Protein AF-A0A7C5NPX9-F1 (afdb_monomer)

Mean predicted aligned error: 6.42 Å

Radius of gyration: 15.48 Å; Cα contacts (8 Å, |Δi|>4): 70; chains: 1; bounding box: 33×26×42 Å

Foldseek 3Di:
DVVVCVVVVVVVVVVVVVVVLVVVQVVVCLVCVVVFDAPDDQWGKDARPVDRKIWIWGADPSDIGTPDID

pLDDT: mean 85.88, std 12.65, range [56.16, 96.88]

Solvent-accessible surface area (backbone atoms only — not comparable to full-atom values): 4082 Å² total; per-residue (Å²): 110,71,71,56,55,54,52,52,53,50,51,50,51,49,52,52,52,49,54,51,50,52,51,55,51,51,51,44,44,71,76,47,52,82,79,38,55,66,80,54,87,68,33,25,46,48,70,49,89,92,47,102,32,38,37,35,31,34,70,54,97,94,40,77,47,77,77,46,76,83

Secondary structure (DSSP, 8-state):
-HHHHHHHHHHHHHHHHHHHHHHHHHHHHHH-GGGSPEEETTEEEEE-SSSS-EEEEEEETTEEEEEEE-

Nearest PDB structures (foldseek):
  8c26-assembly1_A  TM=7.282E-01  e=1.724E-01  Mycobacterium tuberculosis H37Rv
  3ii6-assembly2_C  TM=8.272E-01  e=4.954E+00  Homo sapiens
  1fu1-assembly1_A  TM=7.721E-01  e=4.650E+00  Homo sapiens
  5cj4-assembly1_A  TM=8.066E-01  e=9.947E+00  Homo sapiens

Structure (mmCIF, N/CA/C/O backbone):
data_AF-A0A7C5NPX9-F1
#
_entry.id   AF-A0A7C5NPX9-F1
#
loop_
_atom_site.group_PDB
_atom_site.id
_atom_site.type_symbol
_atom_site.label_atom_id
_atom_site.label_alt_id
_atom_site.label_comp_id
_atom_site.label_asym_id
_atom_site.label_entity_id
_atom_site.label_seq_id
_atom_site.pdbx_PDB_ins_code
_atom_site.Cartn_x
_atom_site.Cartn_y
_atom_site.Cartn_z
_atom_site.occupancy
_atom_site.B_iso_or_equiv
_atom_site.auth_seq_id
_atom_site.auth_comp_id
_atom_site.auth_asym_id
_atom_site.auth_atom_id
_atom_site.pdbx_PDB_model_num
ATOM 1 N N . MET A 1 1 ? 16.595 -14.117 -31.475 1.00 56.16 1 MET A N 1
ATOM 2 C CA . MET A 1 1 ? 16.023 -14.660 -30.222 1.00 56.16 1 MET A CA 1
ATOM 3 C C . 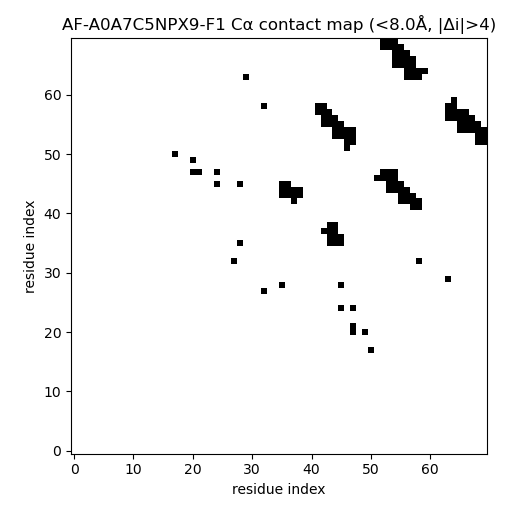MET A 1 1 ? 16.609 -13.975 -28.989 1.00 56.16 1 MET A C 1
ATOM 5 O O . MET A 1 1 ? 15.816 -13.561 -28.162 1.00 56.16 1 MET A O 1
ATOM 9 N N . GLU A 1 2 ? 17.919 -13.694 -28.914 1.00 57.03 2 GLU A N 1
ATOM 10 C CA . GLU A 1 2 ? 18.545 -13.020 -27.747 1.00 57.03 2 GLU A CA 1
ATOM 11 C C . GLU A 1 2 ? 17.884 -11.708 -27.272 1.00 57.03 2 GLU A C 1
ATOM 13 O O . GLU A 1 2 ? 17.812 -11.451 -26.072 1.00 57.03 2 GLU A O 1
ATOM 18 N N . SER A 1 3 ? 17.373 -10.871 -28.183 1.00 59.62 3 SER A N 1
ATOM 19 C CA . SER A 1 3 ? 16.722 -9.606 -27.800 1.00 59.62 3 SER A CA 1
ATOM 20 C C . SER A 1 3 ? 15.380 -9.813 -27.081 1.00 59.62 3 SER A C 1
ATOM 22 O O . SER A 1 3 ? 15.060 -9.044 -26.175 1.00 59.62 3 SER A O 1
ATOM 24 N N . ILE A 1 4 ? 14.633 -10.869 -27.428 1.00 60.91 4 ILE A N 1
ATOM 25 C CA . ILE A 1 4 ? 13.342 -11.202 -26.803 1.00 60.91 4 ILE A CA 1
ATOM 26 C C . ILE A 1 4 ? 13.583 -11.729 -25.389 1.00 60.91 4 ILE A C 1
ATOM 28 O O . ILE A 1 4 ? 12.966 -11.237 -24.451 1.00 60.91 4 ILE A O 1
ATOM 32 N N . ASP A 1 5 ? 14.555 -12.624 -25.208 1.00 60.62 5 ASP A N 1
ATOM 33 C CA . ASP A 1 5 ? 14.884 -13.190 -23.895 1.00 60.62 5 ASP A CA 1
ATOM 34 C C . ASP A 1 5 ? 15.417 -12.130 -22.923 1.00 60.62 5 ASP A C 1
ATOM 36 O O . ASP A 1 5 ? 15.069 -12.114 -21.737 1.00 60.62 5 ASP A O 1
ATOM 40 N N . TRP A 1 6 ? 16.226 -11.182 -23.412 1.00 59.31 6 TRP A N 1
ATOM 41 C CA . TRP A 1 6 ? 16.653 -10.047 -22.600 1.00 59.31 6 TRP A CA 1
ATOM 42 C C . TRP A 1 6 ? 15.451 -9.189 -22.184 1.00 59.31 6 TRP A C 1
ATOM 44 O O . TRP A 1 6 ? 15.313 -8.880 -20.999 1.00 59.31 6 TRP A O 1
ATOM 54 N N . TYR A 1 7 ? 14.537 -8.876 -23.105 1.00 56.69 7 TYR A N 1
ATOM 55 C CA . TYR A 1 7 ? 13.352 -8.064 -22.813 1.00 56.69 7 TYR A CA 1
ATOM 56 C C . TYR A 1 7 ? 12.375 -8.770 -21.858 1.00 56.69 7 TYR A C 1
ATOM 58 O O . TYR A 1 7 ? 11.942 -8.178 -20.866 1.00 56.69 7 TYR A O 1
ATOM 66 N N . ASP A 1 8 ? 12.094 -10.054 -22.077 1.00 61.91 8 ASP A N 1
ATOM 67 C CA . ASP A 1 8 ? 11.217 -10.868 -21.231 1.00 61.91 8 ASP A CA 1
ATOM 68 C C . ASP A 1 8 ? 11.832 -11.132 -19.856 1.00 61.91 8 ASP A C 1
ATOM 70 O O . ASP A 1 8 ? 11.134 -11.095 -18.838 1.00 61.91 8 ASP A O 1
ATOM 74 N N . SER A 1 9 ? 13.153 -11.309 -19.770 1.00 64.19 9 SER A N 1
ATOM 75 C CA . SER A 1 9 ? 13.840 -11.416 -18.481 1.00 64.19 9 SER A CA 1
ATOM 76 C C . SER A 1 9 ? 13.790 -10.102 -17.691 1.00 64.19 9 SER A C 1
ATOM 78 O O . S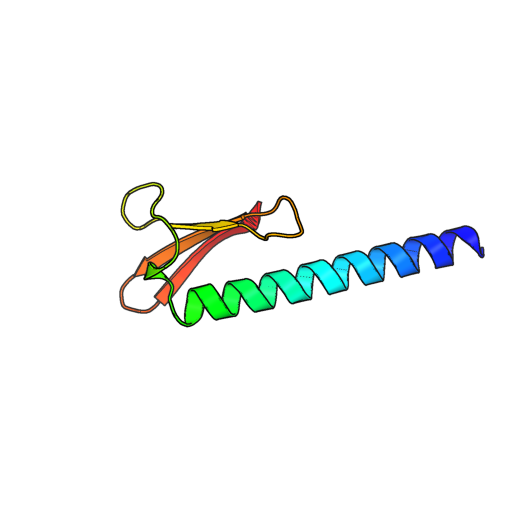ER A 1 9 ? 13.616 -10.132 -16.469 1.00 64.19 9 SER A O 1
ATOM 80 N N . GLN A 1 10 ? 13.882 -8.942 -18.354 1.00 62.25 10 GLN A N 1
ATOM 81 C CA . GLN A 1 10 ? 13.721 -7.635 -17.710 1.00 62.25 10 GLN A CA 1
ATOM 82 C C . GLN A 1 10 ? 12.271 -7.394 -17.282 1.00 62.25 10 GLN A C 1
ATOM 84 O O . GLN A 1 10 ? 12.039 -6.958 -16.153 1.00 62.25 10 GLN A O 1
ATOM 89 N N . LYS A 1 11 ? 11.291 -7.757 -18.114 1.00 61.50 11 LYS A N 1
ATOM 90 C CA . LYS A 1 11 ? 9.858 -7.665 -17.799 1.00 61.50 11 LYS A CA 1
ATOM 91 C C . LYS A 1 11 ? 9.480 -8.563 -16.616 1.00 61.50 11 LYS A C 1
ATOM 93 O O . LYS A 1 11 ? 8.806 -8.111 -15.691 1.00 61.50 11 LYS A O 1
ATOM 98 N N . ASN A 1 12 ? 10.022 -9.780 -16.561 1.00 66.19 12 ASN A N 1
ATOM 99 C CA . ASN A 1 12 ? 9.890 -10.684 -15.416 1.00 66.19 12 ASN A CA 1
ATOM 100 C C . ASN A 1 12 ? 10.531 -10.116 -14.142 1.00 66.19 12 ASN A C 1
ATOM 102 O O . ASN A 1 12 ? 9.961 -10.225 -13.055 1.00 66.19 12 ASN A O 1
ATOM 106 N N . LYS A 1 13 ? 11.700 -9.472 -14.245 1.00 73.19 13 LYS A N 1
ATOM 107 C CA . LYS A 1 13 ? 12.331 -8.786 -13.106 1.00 73.19 13 LYS A CA 1
ATOM 108 C C . LYS A 1 13 ? 11.502 -7.591 -12.637 1.00 73.19 13 LYS A C 1
ATOM 110 O O . LYS A 1 13 ? 11.418 -7.369 -11.431 1.00 73.19 13 LYS A O 1
ATOM 115 N N . LEU A 1 14 ? 10.881 -6.848 -13.552 1.00 73.94 14 LEU A N 1
ATOM 116 C CA . LEU A 1 14 ? 10.021 -5.711 -13.230 1.00 73.94 14 LEU A CA 1
ATOM 117 C C . LEU A 1 14 ? 8.746 -6.169 -12.511 1.00 73.94 14 LEU A C 1
ATOM 119 O O . LEU A 1 14 ? 8.435 -5.647 -11.444 1.00 73.94 14 LEU A O 1
ATOM 123 N N . GLY A 1 15 ? 8.090 -7.218 -13.020 1.00 78.62 15 GLY A N 1
ATOM 124 C CA . GLY A 1 15 ? 6.923 -7.831 -12.383 1.00 78.62 15 GLY A CA 1
ATOM 125 C C . GLY A 1 15 ? 7.229 -8.376 -10.986 1.00 78.62 15 GLY A C 1
ATOM 126 O O . GLY A 1 15 ? 6.490 -8.113 -10.041 1.00 78.62 15 GLY A O 1
ATOM 127 N N . ARG A 1 16 ? 8.373 -9.053 -10.807 1.00 82.94 16 ARG A N 1
ATOM 128 C CA . ARG A 1 16 ? 8.816 -9.525 -9.481 1.00 82.94 16 ARG A CA 1
ATOM 129 C C . ARG A 1 16 ? 9.107 -8.376 -8.516 1.00 82.94 16 ARG A C 1
ATOM 131 O O . ARG A 1 16 ? 8.763 -8.473 -7.341 1.00 82.94 16 ARG A O 1
ATOM 138 N N . LYS A 1 17 ? 9.738 -7.294 -8.989 1.00 84.75 17 LYS A N 1
ATOM 139 C CA . LYS A 1 17 ? 10.001 -6.096 -8.173 1.00 84.75 17 LYS A CA 1
ATOM 140 C C . LYS A 1 17 ? 8.698 -5.423 -7.740 1.00 84.75 17 LYS A C 1
ATOM 142 O O . LYS A 1 17 ? 8.574 -5.097 -6.564 1.00 84.75 17 LYS A O 1
ATOM 147 N N . PHE A 1 18 ? 7.739 -5.285 -8.654 1.00 85.19 18 PHE A N 1
ATOM 148 C CA . PHE A 1 18 ? 6.409 -4.760 -8.355 1.00 85.19 18 PHE A CA 1
ATOM 149 C C . PHE A 1 18 ? 5.686 -5.622 -7.316 1.00 85.19 18 PHE A C 1
ATOM 151 O O . PHE A 1 18 ? 5.267 -5.111 -6.283 1.00 85.19 18 PHE A O 1
ATOM 158 N N . ALA A 1 19 ? 5.613 -6.940 -7.533 1.00 86.56 19 ALA A N 1
ATOM 159 C CA . ALA A 1 19 ? 4.953 -7.861 -6.610 1.00 86.56 19 ALA A CA 1
ATOM 160 C C . ALA A 1 19 ? 5.575 -7.819 -5.206 1.00 86.56 19 ALA A C 1
ATOM 162 O O . ALA A 1 19 ? 4.856 -7.815 -4.209 1.00 86.56 19 ALA A O 1
ATOM 163 N N . LYS A 1 20 ? 6.908 -7.732 -5.123 1.00 90.12 20 LYS A N 1
ATOM 164 C CA . LYS A 1 20 ? 7.618 -7.602 -3.848 1.00 90.12 20 LYS A CA 1
ATOM 165 C C . LYS A 1 20 ? 7.248 -6.309 -3.120 1.00 90.12 20 LYS A C 1
ATOM 167 O O . LYS A 1 20 ? 6.961 -6.341 -1.929 1.00 90.12 20 LYS A O 1
ATOM 172 N N . GLU A 1 21 ? 7.231 -5.181 -3.822 1.00 90.38 21 GLU A N 1
ATOM 173 C CA . GLU A 1 21 ? 6.873 -3.897 -3.218 1.00 90.38 21 GLU A CA 1
ATOM 174 C C . GLU A 1 2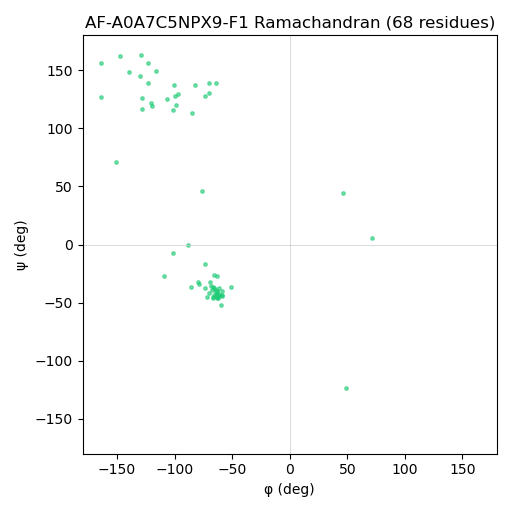1 ? 5.400 -3.836 -2.806 1.00 90.38 21 GLU A C 1
ATOM 176 O O . GLU A 1 21 ? 5.084 -3.357 -1.716 1.00 90.38 21 GLU A O 1
ATOM 181 N N . LEU A 1 22 ? 4.509 -4.402 -3.624 1.00 90.31 22 LEU A N 1
ATOM 182 C CA . LEU A 1 22 ? 3.097 -4.557 -3.294 1.00 90.31 22 LEU A CA 1
ATOM 183 C C . LEU A 1 22 ? 2.915 -5.392 -2.016 1.00 90.31 22 LEU A C 1
ATOM 185 O O . LEU A 1 22 ? 2.164 -5.009 -1.123 1.00 90.31 22 LEU A O 1
ATOM 189 N N . GLN A 1 23 ? 3.641 -6.503 -1.872 1.00 91.81 23 GLN A N 1
ATOM 190 C CA . GLN A 1 23 ? 3.613 -7.307 -0.646 1.00 91.81 23 GLN A CA 1
ATOM 191 C C . GLN A 1 23 ? 4.133 -6.535 0.574 1.00 91.81 23 GLN A C 1
ATOM 193 O O . GLN A 1 23 ? 3.533 -6.601 1.650 1.00 91.81 23 GLN A O 1
ATOM 198 N N . GLU A 1 24 ? 5.229 -5.789 0.425 1.00 93.31 24 GLU A N 1
ATOM 199 C CA . GLU A 1 24 ? 5.805 -4.982 1.504 1.00 93.31 24 GLU A CA 1
ATOM 200 C C . GLU A 1 24 ? 4.827 -3.908 1.991 1.00 93.31 24 GLU A C 1
ATOM 202 O O . GLU A 1 24 ? 4.656 -3.734 3.203 1.00 93.31 24 GLU A O 1
ATOM 207 N N . ILE A 1 25 ? 4.150 -3.211 1.076 1.00 93.12 25 ILE A N 1
ATOM 208 C CA . ILE A 1 25 ? 3.189 -2.174 1.451 1.00 93.12 25 ILE A CA 1
ATOM 209 C C . ILE A 1 25 ? 1.899 -2.772 2.016 1.00 93.12 25 ILE A C 1
ATOM 211 O O . ILE A 1 25 ? 1.400 -2.267 3.017 1.00 93.12 25 ILE A O 1
ATOM 215 N N . MET A 1 26 ? 1.421 -3.905 1.490 1.00 92.50 26 MET A N 1
ATOM 216 C CA . MET A 1 26 ? 0.275 -4.630 2.053 1.00 92.50 26 MET A CA 1
ATOM 217 C C . MET A 1 26 ? 0.551 -5.101 3.485 1.00 92.50 26 MET A C 1
ATOM 219 O O . MET A 1 26 ? -0.319 -5.004 4.350 1.00 92.50 26 MET A O 1
ATOM 223 N N . LYS A 1 27 ? 1.782 -5.535 3.786 1.00 95.06 27 LYS A N 1
ATOM 224 C CA . LYS A 1 27 ? 2.202 -5.857 5.158 1.00 95.06 27 LYS A CA 1
ATOM 225 C C . LYS A 1 27 ? 2.169 -4.626 6.068 1.00 95.06 27 LYS A C 1
ATOM 227 O O . LYS A 1 27 ? 1.741 -4.731 7.215 1.00 95.06 27 LYS A O 1
ATOM 232 N N . GLN A 1 28 ? 2.592 -3.461 5.577 1.00 94.56 28 GLN A N 1
ATOM 233 C CA . GLN A 1 28 ? 2.508 -2.211 6.341 1.00 94.56 28 GLN A CA 1
ATOM 234 C C . GLN A 1 28 ? 1.058 -1.787 6.584 1.00 94.56 28 GLN A C 1
ATOM 236 O O . GLN A 1 28 ? 0.726 -1.417 7.707 1.00 94.56 28 GLN A O 1
ATOM 241 N N . VAL A 1 29 ? 0.201 -1.882 5.563 1.00 94.62 29 VAL A N 1
ATOM 242 C CA . VAL A 1 29 ? -1.240 -1.618 5.669 1.00 94.62 29 VAL A CA 1
ATOM 243 C C . VAL A 1 29 ? -1.873 -2.554 6.696 1.00 94.62 29 VAL A C 1
ATOM 245 O O . VAL A 1 29 ? -2.603 -2.086 7.558 1.00 94.62 29 VAL A O 1
ATOM 248 N N . LYS A 1 30 ? -1.525 -3.846 6.694 1.00 94.38 30 LYS A N 1
ATOM 249 C CA . LYS A 1 30 ? -2.002 -4.806 7.699 1.00 94.38 30 LYS A CA 1
ATOM 250 C C . LYS A 1 30 ? -1.550 -4.467 9.121 1.00 94.38 30 LYS A C 1
ATOM 252 O O . LYS A 1 30 ? -2.350 -4.538 10.045 1.00 94.38 30 LYS A O 1
ATOM 257 N N . ASN A 1 31 ? -0.277 -4.125 9.300 1.00 95.56 31 ASN A N 1
ATOM 258 C CA . ASN A 1 31 ? 0.307 -3.933 10.629 1.00 95.56 31 ASN A CA 1
ATOM 259 C C . ASN A 1 31 ? -0.039 -2.577 11.256 1.00 95.56 31 ASN A C 1
ATOM 261 O O . ASN A 1 31 ? -0.122 -2.472 12.475 1.00 95.56 31 ASN A O 1
ATOM 265 N N . ASN A 1 32 ? -0.167 -1.529 10.443 1.00 94.88 32 ASN A N 1
ATOM 266 C CA . ASN A 1 32 ? -0.454 -0.182 10.918 1.00 94.88 32 ASN A CA 1
ATOM 267 C C . ASN A 1 32 ? -1.236 0.615 9.855 1.00 94.88 32 ASN A C 1
ATOM 269 O O . ASN A 1 32 ? -0.686 1.533 9.234 1.00 94.88 32 ASN A O 1
ATOM 273 N N . PRO A 1 33 ? -2.517 0.278 9.621 1.00 93.19 33 PRO A N 1
ATOM 274 C CA . PRO A 1 33 ? -3.308 0.921 8.575 1.00 93.19 33 PRO A CA 1
ATOM 275 C C . PRO A 1 33 ? -3.554 2.407 8.859 1.00 93.19 33 PRO A C 1
ATOM 277 O O . PRO A 1 33 ? -3.727 3.198 7.932 1.00 93.19 33 PRO A O 1
ATOM 280 N N . THR A 1 34 ? -3.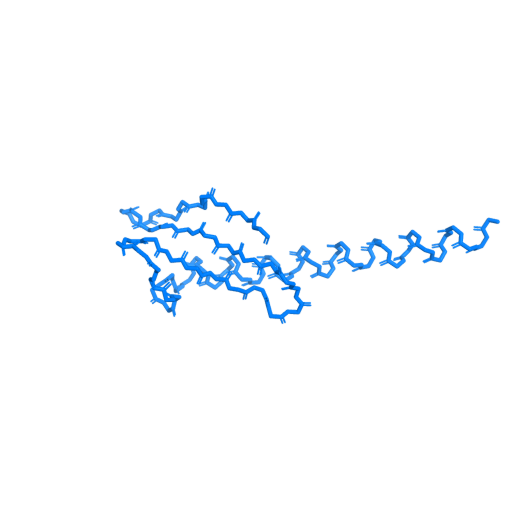539 2.819 10.130 1.00 93.50 34 THR A N 1
ATOM 281 C CA . THR A 1 34 ? -3.818 4.202 10.536 1.00 93.50 34 THR A CA 1
ATOM 282 C C . THR A 1 34 ? -2.679 5.170 10.217 1.00 93.50 34 THR A C 1
ATOM 284 O O . THR A 1 34 ? -2.931 6.372 10.136 1.00 93.50 34 THR A O 1
ATOM 287 N N . ARG A 1 35 ? -1.466 4.658 9.953 1.00 94.69 35 ARG A N 1
ATOM 288 C CA . ARG A 1 35 ? -0.309 5.434 9.473 1.00 94.69 35 ARG A CA 1
ATOM 289 C C . ARG A 1 35 ? -0.540 6.062 8.099 1.00 94.69 35 ARG A C 1
ATOM 291 O O . ARG A 1 35 ? 0.090 7.064 7.770 1.00 94.69 35 ARG A O 1
ATOM 298 N N . PHE A 1 36 ? -1.396 5.458 7.281 1.00 95.12 36 PHE A N 1
ATOM 299 C CA . PHE A 1 36 ? -1.670 5.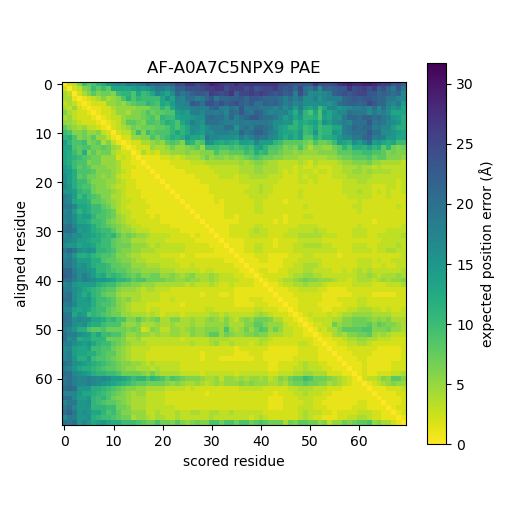942 5.935 1.00 95.12 36 PHE A CA 1
ATOM 300 C C . PHE A 1 36 ? -2.700 7.073 5.971 1.00 95.12 36 PHE A C 1
ATOM 302 O O . PHE A 1 36 ? -3.696 6.963 6.695 1.00 95.12 36 PHE A O 1
ATOM 309 N N . PRO A 1 37 ? -2.495 8.153 5.201 1.00 95.25 37 PRO A N 1
ATOM 310 C CA . PRO A 1 37 ? -3.385 9.303 5.231 1.00 95.25 37 PRO A CA 1
ATOM 311 C C . PRO A 1 37 ? -4.785 8.924 4.747 1.00 95.25 37 PRO A C 1
ATOM 313 O O . PRO A 1 37 ? -4.941 8.199 3.758 1.00 95.25 37 PRO A O 1
ATOM 316 N N . LYS A 1 38 ? -5.798 9.455 5.436 1.00 96.44 38 LYS A N 1
ATOM 317 C CA . LYS A 1 38 ? -7.179 9.454 4.953 1.00 96.44 38 LYS A CA 1
ATOM 318 C C . LYS A 1 38 ? -7.294 10.411 3.768 1.00 96.44 38 LYS A C 1
ATOM 320 O O . LYS A 1 38 ? -6.711 11.493 3.795 1.00 96.44 38 LYS A O 1
ATOM 325 N N . ILE A 1 39 ? -8.036 10.011 2.743 1.00 95.19 39 ILE A N 1
ATOM 326 C CA . ILE A 1 39 ? -8.377 10.870 1.601 1.00 95.19 39 ILE A CA 1
ATOM 327 C C . ILE A 1 39 ? -9.848 11.272 1.592 1.00 95.19 39 ILE A C 1
ATOM 329 O O . ILE A 1 39 ? -10.176 12.336 1.080 1.00 95.19 39 ILE A O 1
ATOM 333 N N . HIS A 1 40 ? -10.719 10.444 2.171 1.00 92.88 40 HIS A N 1
ATOM 334 C CA . HIS A 1 40 ? -12.141 10.720 2.323 1.00 92.88 40 HIS A CA 1
ATOM 335 C C . HIS A 1 40 ? -12.732 9.759 3.361 1.00 92.88 40 HIS A C 1
ATOM 337 O O . HIS A 1 40 ? -12.562 8.555 3.214 1.00 92.88 40 HIS A O 1
ATOM 343 N N . GLN A 1 41 ? -13.419 10.251 4.396 1.00 92.44 41 GLN A N 1
ATOM 344 C CA . GLN A 1 41 ? -13.997 9.401 5.457 1.00 92.44 41 GLN A CA 1
ATOM 345 C C . GLN A 1 41 ? -12.975 8.380 6.023 1.00 92.44 41 GLN A C 1
ATOM 347 O O . GLN A 1 41 ? -11.898 8.780 6.468 1.00 92.44 41 GLN A O 1
ATOM 352 N N . GLU A 1 42 ? -13.276 7.075 5.996 1.00 93.31 42 GLU A N 1
ATOM 353 C CA . GLU A 1 42 ? -12.362 5.994 6.404 1.00 93.31 42 GLU A CA 1
ATOM 354 C C . GLU A 1 42 ? -11.461 5.478 5.273 1.00 93.31 42 GLU A C 1
ATOM 356 O O . GLU A 1 42 ? -10.597 4.627 5.504 1.00 93.31 42 GLU A O 1
ATOM 361 N N . ILE A 1 43 ? -11.602 6.036 4.069 1.00 96.00 43 ILE A N 1
ATOM 362 C CA . ILE A 1 43 ? -10.792 5.694 2.905 1.00 96.00 43 ILE A CA 1
ATOM 363 C C . ILE A 1 43 ? -9.396 6.285 3.071 1.00 96.00 43 ILE A C 1
ATOM 365 O O . ILE A 1 43 ? -9.208 7.489 3.282 1.00 96.00 43 ILE A O 1
ATOM 369 N N . ARG A 1 44 ? -8.398 5.425 2.917 1.00 96.75 44 ARG A N 1
ATOM 370 C CA . ARG A 1 44 ? -6.972 5.712 3.033 1.00 96.75 44 ARG A CA 1
ATOM 371 C C . ARG A 1 44 ? -6.252 5.338 1.750 1.00 96.75 44 ARG A C 1
ATOM 373 O O . ARG A 1 44 ? -6.711 4.489 0.987 1.00 96.75 44 ARG A O 1
ATOM 380 N N . LYS A 1 45 ? -5.097 5.969 1.529 1.00 96.25 45 LYS A N 1
ATOM 381 C CA . LYS A 1 45 ? -4.221 5.648 0.397 1.00 96.25 45 LYS A CA 1
ATOM 382 C C . LYS A 1 45 ? -2.816 5.258 0.833 1.00 96.25 45 LYS A C 1
ATOM 384 O O . LYS A 1 45 ? -2.220 5.911 1.690 1.00 96.25 45 LYS A O 1
ATOM 389 N N . ALA A 1 46 ? -2.259 4.245 0.184 1.00 95.44 46 ALA A N 1
ATOM 390 C CA . ALA A 1 46 ? -0.864 3.846 0.307 1.00 95.44 46 ALA A CA 1
ATOM 391 C C . ALA A 1 46 ?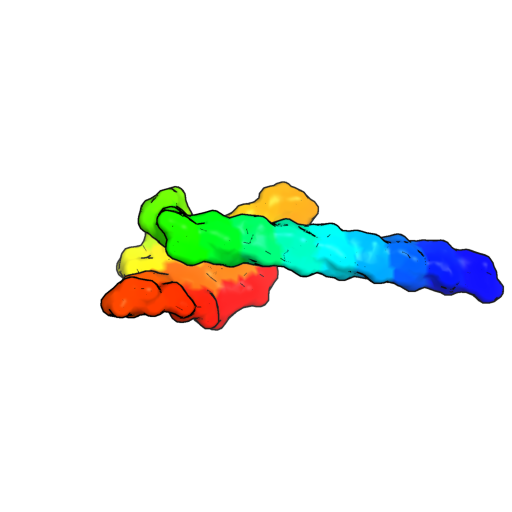 -0.189 3.926 -1.063 1.00 95.44 46 ALA A C 1
ATOM 393 O O . ALA A 1 46 ? -0.634 3.289 -2.008 1.00 95.44 46 ALA A O 1
ATOM 394 N N . VAL A 1 47 ? 0.875 4.717 -1.179 1.00 92.19 47 VAL A N 1
ATOM 395 C CA . VAL A 1 47 ? 1.594 4.914 -2.446 1.00 92.19 47 VAL A CA 1
ATOM 396 C C . VAL A 1 47 ? 2.807 3.990 -2.483 1.00 92.19 47 VAL A C 1
ATOM 398 O O . VAL A 1 47 ? 3.594 3.977 -1.530 1.00 92.19 47 VAL A O 1
ATOM 401 N N . LEU A 1 48 ? 2.963 3.229 -3.566 1.00 89.50 48 LEU A N 1
ATOM 402 C 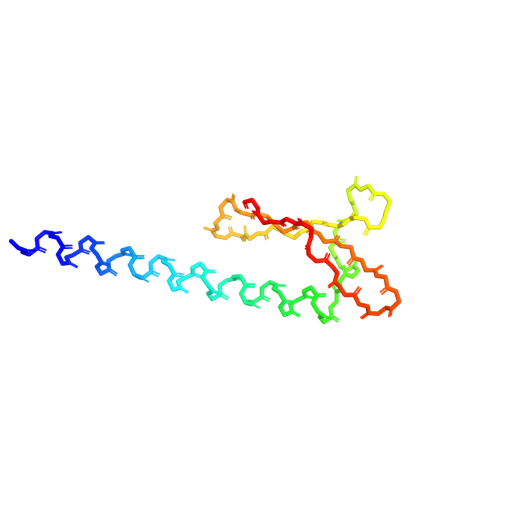CA . LEU A 1 48 ? 4.181 2.469 -3.830 1.00 89.50 48 LEU A CA 1
ATOM 403 C C . LEU A 1 48 ? 5.289 3.479 -4.163 1.00 89.50 48 LEU A C 1
ATOM 405 O O . LEU A 1 48 ? 5.092 4.406 -4.938 1.00 89.50 48 LEU A O 1
ATOM 409 N N . LYS A 1 49 ? 6.456 3.365 -3.531 1.00 81.69 49 LYS A N 1
ATOM 410 C CA . LYS A 1 49 ? 7.503 4.392 -3.639 1.00 81.69 49 LYS A CA 1
ATOM 411 C C . LYS A 1 49 ? 8.307 4.284 -4.930 1.00 81.69 49 LYS A C 1
ATOM 413 O O . LYS A 1 49 ? 8.800 5.301 -5.405 1.00 81.69 49 LYS A O 1
ATOM 418 N N . LYS A 1 50 ? 8.502 3.074 -5.461 1.00 82.50 50 LYS A N 1
ATOM 419 C CA . LYS A 1 50 ? 9.331 2.835 -6.658 1.00 82.50 50 LYS A CA 1
ATOM 420 C C . LYS A 1 50 ? 8.510 2.647 -7.927 1.00 82.50 50 LYS A C 1
ATOM 422 O O . LYS A 1 50 ? 9.089 2.578 -9.007 1.00 82.50 50 LYS A O 1
ATOM 427 N N . PHE A 1 51 ? 7.191 2.570 -7.803 1.00 81.12 51 PHE A N 1
ATOM 428 C CA . PHE A 1 51 ? 6.271 2.438 -8.923 1.00 81.12 51 PHE A CA 1
ATOM 429 C C . PHE A 1 51 ? 5.171 3.487 -8.793 1.00 81.12 51 PHE A C 1
ATOM 431 O O . PHE A 1 51 ? 4.759 3.766 -7.671 1.00 81.12 51 PHE A O 1
ATOM 438 N N . PRO A 1 52 ? 4.664 4.047 -9.902 1.00 85.31 52 PRO A N 1
ATOM 439 C CA . PRO A 1 52 ? 3.614 5.065 -9.887 1.00 85.31 52 PRO A CA 1
ATOM 440 C C . PRO A 1 52 ? 2.233 4.453 -9.593 1.00 85.31 52 PRO A C 1
ATOM 442 O O . PRO A 1 52 ? 1.272 4.741 -10.291 1.00 85.31 52 PRO A O 1
ATOM 445 N N . TYR A 1 53 ? 2.160 3.583 -8.584 1.00 88.81 53 TYR A N 1
ATOM 446 C CA . TYR A 1 53 ? 0.966 2.848 -8.200 1.00 88.81 53 TYR A CA 1
ATOM 447 C C . TYR A 1 53 ? 0.519 3.253 -6.798 1.00 88.81 53 TYR A C 1
ATOM 449 O O . TYR A 1 53 ? 1.337 3.581 -5.928 1.00 88.81 53 TYR A O 1
ATOM 457 N N . LEU A 1 54 ? -0.782 3.192 -6.545 1.00 92.12 54 LEU A N 1
ATOM 458 C CA . LEU A 1 54 ? -1.352 3.445 -5.230 1.00 92.12 54 LEU A CA 1
ATOM 459 C C . LEU A 1 54 ? -2.473 2.465 -4.908 1.00 92.12 54 LEU A C 1
ATOM 461 O O . LEU A 1 54 ? -3.223 2.021 -5.770 1.00 92.12 54 LEU A O 1
ATOM 465 N N . ILE A 1 55 ? -2.602 2.169 -3.624 1.00 95.00 55 ILE A N 1
ATOM 466 C CA . ILE A 1 55 ? -3.631 1.304 -3.065 1.00 95.00 55 ILE A CA 1
ATOM 467 C C . ILE A 1 55 ? -4.624 2.192 -2.338 1.00 95.00 55 ILE A C 1
ATOM 469 O O . ILE A 1 55 ? -4.232 2.941 -1.439 1.00 95.00 55 ILE A O 1
ATOM 473 N N . ILE A 1 56 ? -5.896 2.080 -2.698 1.00 96.62 56 ILE A N 1
ATOM 474 C CA . ILE A 1 56 ? -7.003 2.658 -1.944 1.00 96.62 56 ILE A CA 1
ATOM 475 C C . ILE A 1 56 ? -7.634 1.558 -1.109 1.00 96.62 56 ILE A C 1
ATOM 477 O O . ILE A 1 56 ? -7.999 0.499 -1.623 1.00 96.62 56 ILE A O 1
ATOM 481 N N . PHE A 1 57 ? -7.766 1.808 0.185 1.00 96.88 57 PHE A N 1
ATOM 482 C CA . PHE A 1 57 ? -8.343 0.850 1.113 1.00 96.88 57 PHE A CA 1
ATOM 483 C C . PHE A 1 57 ? -9.098 1.555 2.234 1.00 96.88 57 PHE A C 1
ATOM 485 O O . PHE A 1 57 ? -8.878 2.732 2.506 1.00 96.88 57 PHE A O 1
ATOM 492 N N . GLU A 1 58 ? -9.950 0.818 2.924 1.00 96.62 58 GLU A N 1
ATOM 493 C CA . GLU A 1 58 ? -10.600 1.252 4.157 1.00 96.62 58 GLU A CA 1
ATOM 494 C C . GLU A 1 58 ? -10.424 0.198 5.253 1.00 96.62 58 GLU A C 1
ATOM 496 O O . GLU A 1 58 ? -10.058 -0.951 4.984 1.00 96.62 58 GLU A O 1
ATOM 501 N N . VAL A 1 59 ? -10.654 0.596 6.504 1.00 94.62 59 VAL A N 1
ATOM 502 C CA . VAL A 1 59 ? -10.600 -0.303 7.662 1.00 94.62 59 VAL A CA 1
ATOM 503 C C . VAL A 1 59 ? -11.962 -0.310 8.334 1.00 94.62 59 VAL A C 1
ATOM 505 O O . VAL A 1 59 ? -12.396 0.720 8.840 1.00 94.62 59 VAL A O 1
ATOM 508 N N . GLN A 1 60 ? -12.606 -1.473 8.392 1.00 93.69 60 GLN A N 1
ATOM 509 C CA . GLN A 1 60 ? -13.884 -1.661 9.077 1.00 93.69 60 GLN A CA 1
ATOM 510 C C . GLN A 1 60 ? -13.779 -2.850 10.028 1.00 93.69 60 GLN A C 1
ATOM 512 O O . GLN A 1 60 ? -13.397 -3.939 9.609 1.00 93.69 60 GLN A O 1
ATOM 517 N N . ASN A 1 61 ? -14.113 -2.664 11.309 1.00 87.75 61 ASN A N 1
ATOM 518 C CA . ASN A 1 61 ? -14.165 -3.740 12.311 1.00 87.75 61 ASN A CA 1
ATOM 519 C C . ASN A 1 61 ? -12.934 -4.678 12.293 1.00 87.75 61 ASN A C 1
ATOM 521 O O . ASN A 1 61 ? -13.081 -5.894 12.363 1.00 87.75 61 ASN A O 1
ATOM 525 N N . HIS A 1 62 ? -11.720 -4.117 12.195 1.00 87.50 62 HIS A N 1
ATOM 526 C CA . HIS A 1 62 ? -10.429 -4.836 12.090 1.00 87.50 62 HIS A CA 1
ATOM 527 C C . HIS A 1 62 ? -10.152 -5.553 10.758 1.00 87.50 62 HIS A C 1
ATOM 529 O O . HIS A 1 62 ? -9.123 -6.211 10.612 1.00 87.50 62 HIS A O 1
ATOM 535 N N . THR A 1 63 ? -11.021 -5.388 9.768 1.00 92.38 63 THR A N 1
ATOM 536 C CA . THR A 1 63 ? -10.828 -5.888 8.407 1.00 92.38 63 THR A CA 1
ATOM 537 C C . THR A 1 63 ? -10.367 -4.755 7.501 1.00 92.38 63 THR A C 1
ATOM 539 O O . THR A 1 63 ? -10.879 -3.640 7.576 1.00 92.38 63 THR A O 1
ATOM 542 N N . ILE A 1 64 ? -9.385 -5.039 6.647 1.00 95.06 64 ILE A N 1
ATOM 543 C CA . ILE A 1 64 ? -8.920 -4.110 5.615 1.00 95.06 64 ILE A CA 1
ATOM 544 C C . ILE A 1 64 ? -9.579 -4.500 4.297 1.00 95.06 64 ILE A C 1
ATOM 546 O O . ILE A 1 64 ? -9.360 -5.606 3.804 1.00 95.06 64 ILE A O 1
ATOM 550 N N . PHE A 1 65 ? -10.337 -3.576 3.717 1.00 95.69 65 PHE A N 1
ATOM 551 C CA . PHE A 1 65 ? -10.938 -3.730 2.398 1.00 95.69 65 PHE A CA 1
ATOM 552 C C . PHE A 1 65 ? -10.115 -2.943 1.389 1.00 95.69 65 PHE A C 1
ATOM 554 O O . PHE A 1 65 ? -10.010 -1.722 1.486 1.00 95.69 65 PHE A O 1
ATOM 561 N N . VAL A 1 66 ? -9.506 -3.638 0.429 1.00 95.06 66 VAL 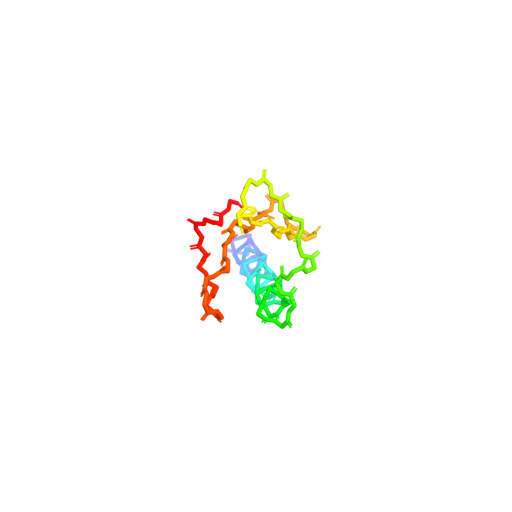A N 1
ATOM 562 C CA . VAL A 1 66 ? -8.804 -2.994 -0.687 1.00 95.06 66 VAL A CA 1
ATOM 563 C C . VAL A 1 66 ? -9.831 -2.689 -1.769 1.00 95.06 66 VAL A C 1
ATOM 565 O O . VAL A 1 66 ? -10.396 -3.605 -2.358 1.00 95.06 66 VAL A O 1
ATOM 568 N N . LEU A 1 67 ? -10.076 -1.404 -2.011 1.00 94.50 67 LEU A N 1
ATOM 569 C CA . LEU A 1 67 ? -11.086 -0.932 -2.957 1.00 94.50 67 LEU A CA 1
ATOM 570 C C . LEU A 1 67 ? -10.532 -0.865 -4.381 1.00 94.50 67 LEU A C 1
ATOM 572 O O . LEU A 1 67 ? -11.249 -1.117 -5.344 1.00 94.50 67 LEU A O 1
ATOM 576 N N . SER A 1 68 ? -9.259 -0.493 -4.528 1.00 92.12 68 SER A N 1
ATOM 577 C CA . SER A 1 68 ? -8.597 -0.398 -5.833 1.00 92.12 68 SER A CA 1
ATOM 578 C C . SER A 1 68 ? -7.075 -0.348 -5.715 1.00 92.12 68 SER A C 1
AT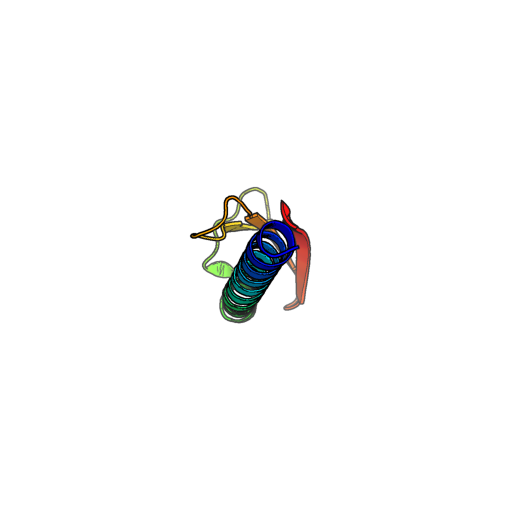OM 580 O O . SER A 1 68 ? -6.517 0.056 -4.691 1.00 92.12 68 SER A O 1
ATOM 582 N N . ILE A 1 69 ? -6.416 -0.761 -6.799 1.00 90.44 69 ILE A N 1
ATOM 583 C CA . ILE A 1 69 ? -4.981 -0.606 -7.036 1.00 90.44 69 ILE A CA 1
ATOM 584 C C . ILE A 1 69 ? -4.848 0.045 -8.416 1.00 90.44 69 ILE A C 1
ATOM 586 O O . ILE A 1 69 ? -5.289 -0.545 -9.402 1.00 90.44 69 ILE A O 1
ATOM 590 N N . PHE A 1 70 ? -4.295 1.256 -8.457 1.00 85.75 70 PHE A N 1
ATOM 591 C CA . PHE A 1 70 ? -3.998 2.017 -9.678 1.00 85.75 70 PHE A CA 1
ATOM 592 C C . PHE A 1 70 ? -2.508 2.023 -9.938 1.00 85.75 70 PHE A C 1
ATOM 594 O O . PHE A 1 70 ? -1.783 2.001 -8.915 1.00 85.75 70 PHE A O 1
#

Sequence (70 aa):
MESIDWYDSQKNKLGRKFAKELQEIMKQVKNNPTRFPKIHQEIRKAVLKKFPYLIIFEVQNHTIFVLSIF